Protein AF-A0A9D5JVH7-F1 (afdb_monomer)

Mean predicted aligned error: 9.9 Å

Structure (mmCIF, N/CA/C/O backbone):
data_AF-A0A9D5JVH7-F1
#
_entry.id   AF-A0A9D5JVH7-F1
#
loop_
_atom_site.group_PDB
_atom_site.id
_atom_site.type_symbol
_atom_site.label_atom_id
_atom_site.label_alt_id
_atom_site.label_comp_id
_atom_site.label_asym_id
_atom_site.label_entity_id
_atom_site.label_seq_id
_atom_site.pdbx_PDB_ins_code
_atom_site.Cartn_x
_atom_site.Cartn_y
_atom_site.Cartn_z
_atom_site.occupancy
_atom_site.B_iso_or_equiv
_atom_site.auth_seq_id
_atom_site.auth_comp_id
_atom_site.auth_asym_id
_atom_site.auth_atom_id
_atom_site.pdbx_PDB_model_num
ATOM 1 N N . MET A 1 1 ? 10.824 -31.820 21.395 1.00 51.34 1 MET A N 1
ATOM 2 C CA . MET A 1 1 ? 10.041 -30.666 21.891 1.00 51.34 1 MET A CA 1
ATOM 3 C C . MET A 1 1 ? 8.767 -31.210 22.532 1.00 51.34 1 MET A C 1
ATOM 5 O O . MET A 1 1 ? 8.051 -31.941 21.862 1.00 51.34 1 MET A O 1
ATOM 9 N N . ASN A 1 2 ? 8.546 -30.987 23.833 1.00 53.50 2 ASN A N 1
ATOM 10 C CA . ASN A 1 2 ? 7.489 -31.675 24.593 1.00 53.50 2 ASN A CA 1
ATOM 11 C C . ASN A 1 2 ? 6.085 -31.142 24.256 1.00 53.50 2 ASN A C 1
ATOM 13 O O . ASN A 1 2 ? 5.866 -29.931 24.218 1.00 53.50 2 ASN A O 1
ATOM 17 N N . SER A 1 3 ? 5.111 -32.046 24.098 1.00 59.84 3 SER A N 1
ATOM 18 C CA . SER A 1 3 ? 3.696 -31.742 23.798 1.00 59.84 3 SER A CA 1
ATOM 19 C C . SER A 1 3 ? 3.022 -30.823 24.830 1.00 59.84 3 SER A C 1
ATOM 21 O O . SER A 1 3 ? 2.066 -30.112 24.517 1.00 59.84 3 SER A O 1
ATOM 23 N N . PHE A 1 4 ? 3.554 -30.789 26.053 1.00 60.00 4 PHE A N 1
ATOM 24 C CA . PHE A 1 4 ? 3.092 -29.926 27.137 1.00 60.00 4 PHE A CA 1
ATOM 25 C C . PHE A 1 4 ? 3.413 -28.440 26.894 1.00 60.00 4 PHE A C 1
ATOM 27 O O . PHE A 1 4 ? 2.579 -27.581 27.173 1.00 60.00 4 PHE A O 1
ATOM 34 N N . GLN A 1 5 ? 4.567 -28.133 26.286 1.00 60.16 5 GLN A N 1
ATOM 35 C CA . GLN A 1 5 ? 4.936 -26.753 25.941 1.00 60.16 5 GLN A CA 1
ATOM 36 C C . GLN A 1 5 ? 4.071 -26.197 24.801 1.00 60.16 5 GLN A C 1
ATOM 38 O O . GLN A 1 5 ? 3.694 -25.027 24.828 1.00 60.16 5 GLN A O 1
ATOM 43 N N . MET A 1 6 ? 3.667 -27.046 23.848 1.00 57.94 6 MET A N 1
ATOM 44 C CA . MET A 1 6 ? 2.771 -26.652 22.754 1.00 57.94 6 MET A CA 1
ATOM 45 C C . MET A 1 6 ? 1.379 -26.249 23.271 1.00 57.94 6 MET A C 1
ATOM 47 O O . MET A 1 6 ? 0.826 -25.238 22.845 1.00 57.94 6 MET A O 1
ATOM 51 N N . LYS A 1 7 ? 0.830 -26.976 24.256 1.00 54.78 7 LYS A N 1
ATOM 52 C CA . LYS A 1 7 ? -0.454 -26.615 24.887 1.00 54.78 7 LYS A CA 1
ATOM 53 C C . LYS A 1 7 ? -0.387 -25.311 25.686 1.00 54.78 7 LYS A C 1
ATOM 55 O O . LYS A 1 7 ? -1.381 -24.594 25.747 1.00 54.78 7 LYS A O 1
ATOM 60 N N . GLN A 1 8 ? 0.756 -25.004 26.294 1.00 58.69 8 GLN A N 1
ATOM 61 C CA . GLN A 1 8 ? 0.929 -23.803 27.114 1.00 58.69 8 GLN A CA 1
ATOM 62 C C . GLN A 1 8 ? 1.044 -22.531 26.257 1.00 58.69 8 GLN A C 1
ATOM 64 O O . GLN A 1 8 ? 0.497 -21.499 26.635 1.00 58.69 8 GLN A O 1
ATOM 69 N N . SER A 1 9 ? 1.651 -22.636 25.068 1.00 56.47 9 SER A N 1
ATOM 70 C CA . SER A 1 9 ? 1.691 -21.562 24.065 1.00 56.47 9 SER A CA 1
ATOM 71 C C . SER A 1 9 ? 0.306 -21.266 23.467 1.00 56.47 9 SER A C 1
ATOM 73 O O . SER A 1 9 ? -0.083 -20.106 23.373 1.00 56.47 9 SER A O 1
ATOM 75 N N . LEU A 1 10 ? -0.504 -22.296 23.179 1.00 57.56 10 LEU A N 1
ATOM 76 C CA . LEU A 1 10 ? -1.890 -22.118 22.712 1.00 57.56 10 LEU A CA 1
ATOM 77 C C . LEU A 1 10 ? -2.822 -21.529 23.790 1.00 57.56 10 LEU A C 1
ATOM 79 O O . LEU A 1 10 ? -3.806 -20.870 23.467 1.00 57.56 10 LEU A O 1
ATOM 83 N N . LYS A 1 11 ? -2.512 -21.743 25.077 1.00 58.69 11 LYS A N 1
ATOM 84 C CA . LYS A 1 11 ? -3.290 -21.228 26.219 1.00 58.69 11 LYS A CA 1
ATOM 85 C C . LYS A 1 11 ? -2.974 -19.765 26.569 1.00 58.69 11 LYS A C 1
ATOM 87 O O . LYS A 1 11 ? -3.694 -19.175 27.366 1.00 58.69 11 LYS A O 1
ATOM 92 N N . GLN A 1 12 ? -1.928 -19.177 25.983 1.00 63.12 12 GLN A N 1
ATOM 93 C CA . GLN A 1 12 ? -1.587 -17.757 26.146 1.00 63.12 12 GLN A CA 1
ATOM 94 C C . GLN A 1 12 ? -2.281 -16.832 25.139 1.00 63.12 12 GLN A C 1
ATOM 96 O O . GLN A 1 12 ? -2.014 -15.631 25.128 1.00 63.12 12 GLN A O 1
ATOM 101 N N . ILE A 1 13 ? -3.202 -17.352 24.323 1.00 64.81 13 ILE A N 1
ATOM 102 C CA . ILE A 1 13 ? -4.129 -16.499 23.584 1.00 64.81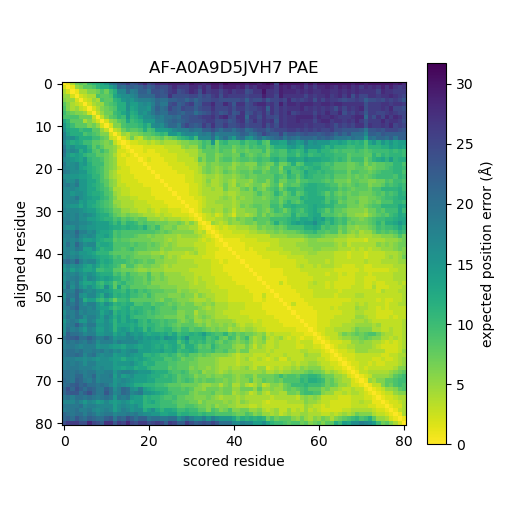 13 ILE A CA 1
ATOM 103 C C . ILE A 1 13 ? -5.078 -15.902 24.620 1.00 64.81 13 ILE A C 1
ATOM 105 O O . ILE A 1 13 ? -6.065 -16.521 25.018 1.00 64.81 13 ILE A O 1
ATOM 109 N N . ASP A 1 14 ? -4.720 -14.718 25.112 1.00 77.81 14 ASP A N 1
ATOM 110 C CA . ASP A 1 14 ? -5.562 -13.956 26.015 1.00 77.81 14 ASP A CA 1
ATOM 111 C C . ASP A 1 14 ? -6.881 -13.709 25.283 1.00 77.81 14 ASP A C 1
ATOM 113 O O . ASP A 1 14 ? -6.932 -13.020 24.260 1.00 77.81 14 ASP A O 1
ATOM 117 N N . LEU A 1 15 ? -7.948 -14.349 25.765 1.00 83.50 15 LEU A N 1
ATOM 118 C CA . LEU A 1 15 ? -9.271 -14.296 25.150 1.00 83.50 15 LEU A CA 1
ATOM 119 C C . LEU A 1 15 ? -9.730 -12.841 24.973 1.00 83.50 15 LEU A C 1
ATOM 121 O O . LEU A 1 15 ? -10.471 -12.532 24.043 1.00 83.50 15 LEU A O 1
ATOM 125 N N . LYS A 1 16 ? -9.225 -11.938 25.825 1.00 83.94 16 LYS A N 1
ATOM 126 C CA . LYS A 1 16 ? -9.409 -10.492 25.709 1.00 83.94 16 LYS A CA 1
ATOM 127 C C . LYS A 1 16 ? -8.739 -9.925 24.459 1.00 83.94 16 LYS A C 1
ATOM 129 O O . LYS A 1 16 ? -9.398 -9.224 23.702 1.00 83.94 16 LYS A O 1
ATOM 134 N N . THR A 1 17 ? -7.475 -10.256 24.204 1.00 87.69 17 THR A N 1
ATOM 135 C CA . THR A 1 17 ? -6.749 -9.845 22.990 1.00 87.69 17 THR A CA 1
ATOM 136 C C . THR A 1 17 ? -7.407 -10.409 21.737 1.00 87.69 17 THR A C 1
ATOM 138 O O . THR A 1 17 ? -7.575 -9.684 20.759 1.00 87.69 17 THR A O 1
ATOM 141 N N . LEU A 1 18 ? -7.848 -11.670 21.774 1.00 89.75 18 LEU A N 1
ATOM 142 C CA . LEU A 1 18 ? -8.584 -12.274 20.663 1.00 89.75 18 LEU A CA 1
ATOM 143 C C . LEU A 1 18 ? -9.919 -11.556 20.418 1.00 89.75 18 LEU A C 1
ATOM 145 O O . LEU A 1 18 ? -10.246 -11.248 19.275 1.00 89.75 18 LEU A O 1
ATOM 149 N N . GLY A 1 19 ? -10.656 -11.240 21.485 1.00 92.38 19 GLY A N 1
ATOM 150 C CA . GLY A 1 19 ? -11.892 -10.463 21.412 1.00 92.38 19 GLY A CA 1
ATOM 151 C C . GLY A 1 19 ? -11.671 -9.060 20.845 1.00 92.38 19 GLY A C 1
ATOM 152 O O . GLY A 1 19 ? -12.417 -8.635 19.968 1.00 92.38 19 GLY A O 1
ATOM 153 N N . ILE A 1 20 ? -10.615 -8.364 21.277 1.00 91.44 20 ILE A N 1
ATOM 154 C CA . ILE A 1 20 ? -10.244 -7.038 20.759 1.00 91.44 20 ILE A CA 1
ATOM 155 C C . ILE A 1 20 ? -9.904 -7.118 19.268 1.00 91.44 20 ILE A C 1
ATOM 157 O O . ILE A 1 20 ? -10.448 -6.343 18.486 1.00 91.44 20 ILE A O 1
ATOM 161 N N . LEU A 1 21 ? -9.064 -8.073 18.855 1.00 92.44 21 LEU A N 1
ATOM 162 C CA . LEU A 1 21 ? -8.719 -8.279 17.444 1.00 92.44 21 LEU A CA 1
ATOM 163 C C . LEU A 1 21 ? -9.957 -8.589 16.600 1.00 92.44 21 LEU A C 1
ATOM 165 O O . LEU A 1 21 ? -10.102 -8.057 15.501 1.00 92.44 21 LEU A O 1
ATOM 169 N N . PHE A 1 22 ? -10.870 -9.407 17.122 1.00 93.94 22 PHE A N 1
ATOM 170 C CA . PHE A 1 22 ? -12.108 -9.751 16.433 1.00 93.94 22 PHE A CA 1
ATOM 171 C C . PHE A 1 22 ? -13.033 -8.539 16.273 1.00 93.94 22 PHE A C 1
ATOM 173 O O . PHE A 1 22 ? -13.557 -8.303 15.186 1.00 93.94 22 PHE A O 1
ATOM 180 N N . VAL A 1 23 ? -13.186 -7.719 17.316 1.00 94.31 23 VAL A N 1
ATOM 181 C CA . VAL 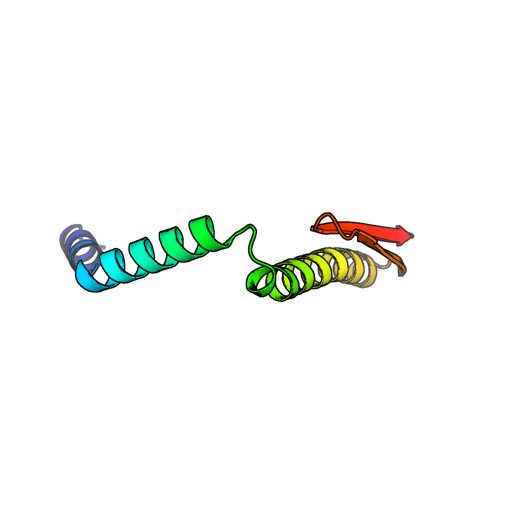A 1 23 ? -13.952 -6.465 17.241 1.00 94.31 23 VAL A CA 1
ATOM 182 C C . VAL A 1 23 ? -13.299 -5.485 16.266 1.00 94.31 23 VAL A C 1
ATOM 184 O O . VAL A 1 23 ? -13.994 -4.909 15.434 1.00 94.31 23 VAL A O 1
ATOM 187 N N . MET A 1 24 ? -11.974 -5.324 16.308 1.00 89.75 24 MET A N 1
ATOM 188 C CA . MET A 1 24 ? -11.242 -4.486 15.352 1.00 89.75 24 MET A CA 1
ATOM 189 C C . MET A 1 24 ? -11.438 -4.962 13.910 1.00 89.75 24 MET A C 1
ATOM 191 O O . MET A 1 24 ? -11.659 -4.139 13.023 1.00 89.75 24 MET A O 1
ATOM 195 N N . PHE A 1 25 ? -11.406 -6.275 13.677 1.00 90.94 25 PHE A N 1
ATOM 196 C CA . PHE A 1 25 ? -11.676 -6.863 12.369 1.00 90.94 25 PHE A CA 1
ATOM 197 C C . PHE A 1 25 ? -13.105 -6.567 11.903 1.00 90.94 25 PHE A C 1
ATOM 199 O O . PHE A 1 25 ? -13.298 -6.095 10.786 1.00 90.94 25 PHE A O 1
ATOM 206 N N . LEU A 1 26 ? -14.106 -6.764 12.766 1.00 93.31 26 LEU A N 1
ATOM 207 C CA . LEU A 1 26 ? -15.498 -6.443 12.444 1.00 93.31 26 LEU A CA 1
ATOM 208 C C . LEU A 1 26 ? -15.688 -4.959 12.125 1.00 93.31 26 LEU A C 1
ATOM 210 O O . LEU A 1 26 ? -16.345 -4.632 11.141 1.00 93.31 26 LEU A O 1
ATOM 214 N N . LEU A 1 27 ? -15.083 -4.060 12.906 1.00 89.44 27 LEU A N 1
ATOM 215 C CA . LEU A 1 27 ? -15.107 -2.628 12.613 1.00 89.44 27 LEU A CA 1
ATOM 216 C C . LEU A 1 27 ? -14.455 -2.339 11.256 1.00 89.44 27 LEU A C 1
ATOM 218 O O . LEU A 1 27 ? -15.038 -1.623 10.449 1.00 89.44 27 LEU A O 1
ATOM 222 N N . ALA A 1 28 ? -13.300 -2.935 10.956 1.00 86.19 28 ALA A N 1
ATOM 223 C CA . ALA A 1 28 ? -12.646 -2.767 9.660 1.00 86.19 28 ALA A CA 1
ATOM 224 C C . ALA A 1 28 ? -13.528 -3.239 8.488 1.00 86.19 28 ALA A C 1
ATOM 226 O O . ALA A 1 28 ? -13.573 -2.574 7.453 1.00 86.19 28 ALA A O 1
ATOM 227 N N . VAL A 1 29 ? -14.267 -4.342 8.658 1.00 87.12 29 VAL A N 1
ATOM 228 C CA . VAL A 1 29 ? -15.215 -4.861 7.657 1.00 87.12 29 VAL A CA 1
ATOM 229 C C . VAL A 1 29 ? -16.428 -3.940 7.503 1.00 87.12 29 VAL A C 1
ATOM 231 O O . VAL A 1 29 ? -16.809 -3.611 6.382 1.00 87.12 29 VAL A O 1
ATOM 234 N N . VAL A 1 30 ? -17.020 -3.473 8.605 1.00 88.31 30 VAL A N 1
ATOM 235 C CA . VAL A 1 30 ? -18.184 -2.568 8.573 1.00 88.31 30 VAL A CA 1
ATOM 236 C C . VAL A 1 30 ? -17.820 -1.229 7.932 1.00 88.31 30 VAL A C 1
ATOM 238 O O . VAL A 1 30 ? -18.542 -0.725 7.073 1.00 88.31 30 VAL A O 1
ATOM 241 N N . PHE A 1 31 ? -16.671 -0.666 8.300 1.00 87.00 31 PHE A N 1
ATOM 242 C CA . PHE A 1 31 ? -16.181 0.593 7.749 1.00 87.00 31 PHE A CA 1
ATOM 243 C C . PHE A 1 31 ? -15.449 0.423 6.409 1.00 87.00 31 PHE A C 1
ATOM 245 O O . PHE A 1 31 ? -14.929 1.406 5.883 1.00 87.00 31 PHE A O 1
ATOM 252 N N . TRP A 1 32 ? -15.440 -0.773 5.807 1.00 83.12 32 TRP A N 1
ATOM 253 C CA . TRP A 1 32 ? -14.703 -1.060 4.572 1.00 83.12 32 TRP A CA 1
ATOM 254 C C . TRP A 1 32 ? -15.060 -0.115 3.421 1.00 83.12 32 TRP A C 1
ATOM 256 O O . TRP A 1 32 ? -14.178 0.322 2.683 1.00 83.12 32 TRP A O 1
ATOM 266 N N . ASN A 1 33 ? -16.335 0.252 3.285 1.00 81.38 33 ASN A N 1
ATOM 267 C CA . ASN A 1 33 ? -16.815 1.181 2.254 1.00 81.38 33 ASN A CA 1
ATOM 268 C C . ASN A 1 33 ? -16.744 2.661 2.672 1.00 81.38 33 ASN A C 1
ATOM 270 O O . ASN A 1 33 ? -17.217 3.530 1.946 1.00 81.38 33 ASN A O 1
ATOM 274 N N . SER A 1 34 ? -16.156 2.968 3.829 1.00 84.62 34 SER A N 1
ATOM 275 C CA . SER A 1 34 ? -16.018 4.339 4.313 1.00 84.62 34 SER A CA 1
ATOM 276 C C . SER A 1 34 ? -14.925 5.104 3.565 1.00 84.62 34 SER A C 1
ATOM 278 O O . SER A 1 34 ? -13.846 4.571 3.282 1.00 84.62 34 SER A O 1
ATOM 280 N N . ILE A 1 35 ? -15.173 6.396 3.328 1.00 83.19 35 ILE A N 1
ATOM 281 C CA . ILE A 1 35 ? -14.211 7.339 2.737 1.00 83.19 35 ILE A CA 1
ATOM 282 C C . ILE A 1 35 ? -12.907 7.416 3.552 1.00 83.19 35 ILE A C 1
ATOM 284 O O . ILE A 1 35 ? -11.841 7.646 2.993 1.00 83.19 35 ILE A O 1
ATOM 288 N N . PHE A 1 36 ? -12.959 7.147 4.862 1.00 84.06 36 PHE A N 1
ATOM 289 C CA . PHE A 1 36 ? -11.781 7.172 5.735 1.00 84.06 36 PHE A CA 1
ATOM 290 C C . PHE A 1 36 ? -10.816 6.006 5.491 1.00 84.06 36 PHE A C 1
ATOM 292 O O . PHE A 1 36 ? -9.611 6.162 5.668 1.00 84.06 36 PHE A O 1
ATOM 299 N N . ILE A 1 37 ? -11.319 4.844 5.057 1.00 85.50 37 ILE A N 1
ATOM 300 C CA . ILE A 1 37 ? -10.487 3.664 4.761 1.00 85.50 37 ILE A CA 1
ATOM 301 C C . ILE A 1 37 ? -9.938 3.724 3.327 1.00 85.50 37 ILE A C 1
ATOM 303 O O . ILE A 1 37 ?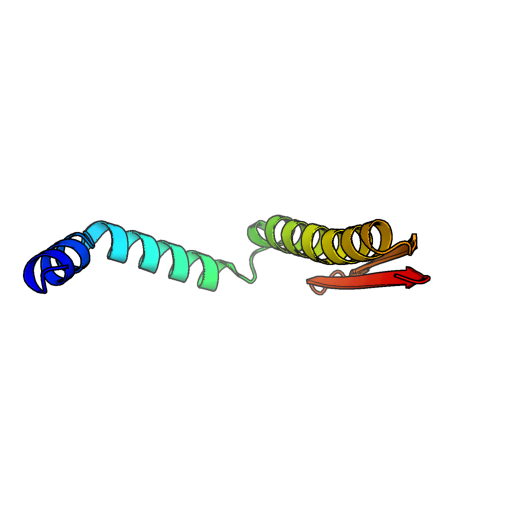 -8.931 3.093 3.010 1.00 85.50 37 ILE A O 1
ATOM 307 N N . TYR A 1 38 ? -10.561 4.516 2.454 1.00 86.25 38 TYR A N 1
ATOM 308 C CA . TYR A 1 38 ? -10.118 4.717 1.075 1.00 86.25 38 TYR A CA 1
ATOM 309 C C . TYR A 1 38 ? -8.627 5.094 0.919 1.00 86.25 38 TYR A C 1
ATOM 311 O O . TYR A 1 38 ? -7.949 4.391 0.170 1.00 86.25 38 TYR A O 1
ATOM 319 N N . PRO A 1 39 ? -8.060 6.100 1.623 1.00 85.12 39 PRO A N 1
ATOM 320 C CA . PRO A 1 39 ? -6.637 6.433 1.491 1.00 85.12 39 PRO A CA 1
ATOM 321 C C . PRO A 1 39 ? -5.710 5.290 1.926 1.00 85.12 39 PRO A C 1
ATOM 323 O O . PRO A 1 39 ? -4.671 5.078 1.307 1.00 85.12 39 PRO A O 1
ATOM 326 N N . ILE A 1 40 ? -6.102 4.512 2.941 1.00 88.25 40 ILE A N 1
ATOM 327 C CA . ILE A 1 40 ? -5.333 3.346 3.404 1.00 88.25 40 ILE A CA 1
ATOM 328 C C . ILE A 1 40 ? -5.340 2.254 2.330 1.00 88.25 40 ILE A C 1
ATOM 330 O O . ILE A 1 40 ? -4.291 1.707 1.998 1.00 88.25 40 ILE A O 1
ATOM 334 N N . LYS A 1 41 ? -6.506 1.962 1.742 1.00 87.69 41 LY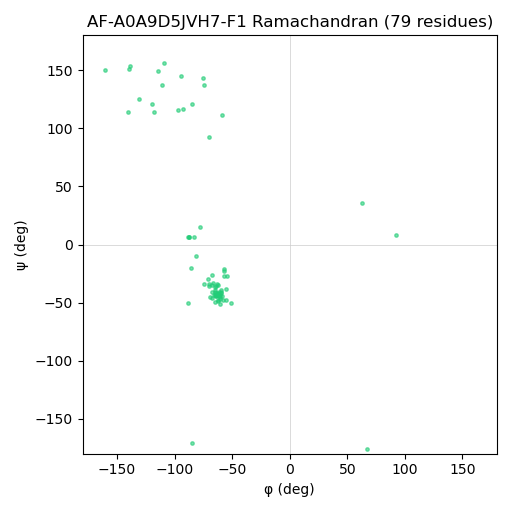S A N 1
ATOM 335 C CA . LYS A 1 41 ? -6.627 0.985 0.647 1.00 87.69 41 LYS A CA 1
ATOM 336 C C . LYS A 1 41 ? -5.806 1.402 -0.570 1.00 87.69 41 LYS A C 1
ATOM 338 O O . LYS A 1 41 ? -5.093 0.576 -1.131 1.00 87.69 41 LYS A O 1
ATOM 343 N N . LEU A 1 42 ? -5.863 2.682 -0.936 1.00 89.38 42 LEU A N 1
ATOM 344 C CA . LEU A 1 42 ? -5.080 3.227 -2.039 1.00 89.38 42 LEU A CA 1
ATOM 345 C C . LEU A 1 42 ? -3.576 3.083 -1.777 1.00 89.38 42 LEU A C 1
ATO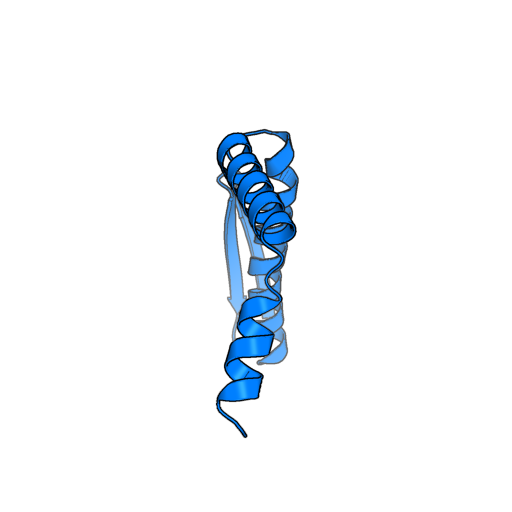M 347 O O . LEU A 1 42 ? -2.852 2.630 -2.655 1.00 89.38 42 LEU A O 1
ATOM 351 N N . PHE A 1 43 ? -3.116 3.392 -0.563 1.00 91.06 43 PHE A N 1
ATOM 352 C CA . PHE A 1 43 ? -1.714 3.230 -0.174 1.00 91.06 43 PHE A CA 1
ATOM 353 C C . PHE A 1 43 ? -1.228 1.780 -0.315 1.00 91.06 43 PHE A C 1
ATOM 355 O O . PHE A 1 43 ? -0.156 1.543 -0.868 1.00 91.06 43 PHE A O 1
ATOM 362 N N . VAL A 1 44 ? -2.031 0.803 0.122 1.00 91.88 44 VAL A N 1
ATOM 363 C CA . VAL A 1 44 ? -1.698 -0.624 -0.029 1.00 91.88 44 VAL A CA 1
ATOM 364 C C . VAL A 1 44 ? -1.597 -1.022 -1.504 1.00 91.88 44 VAL A C 1
ATOM 366 O O . VAL A 1 44 ? -0.653 -1.717 -1.873 1.00 91.88 44 VAL A O 1
ATOM 369 N N . VAL A 1 45 ? -2.516 -0.557 -2.359 1.00 92.94 45 VAL A N 1
ATOM 370 C CA . VAL A 1 45 ? -2.463 -0.830 -3.808 1.00 92.94 45 VAL A CA 1
ATOM 371 C C . VAL A 1 45 ? -1.236 -0.189 -4.453 1.00 92.94 45 VAL A C 1
ATOM 373 O O . VAL A 1 45 ? -0.536 -0.858 -5.205 1.00 92.94 45 VAL A O 1
ATOM 376 N N . VAL A 1 46 ? -0.911 1.064 -4.116 1.00 91.62 46 VAL A N 1
ATOM 377 C CA . VAL A 1 46 ? 0.313 1.729 -4.602 1.00 91.62 46 VAL A CA 1
ATOM 378 C C . VAL A 1 46 ? 1.549 0.890 -4.261 1.00 91.62 46 VAL A C 1
ATOM 380 O O . VAL A 1 46 ? 2.384 0.644 -5.128 1.00 91.62 46 VAL A O 1
ATOM 383 N N . LEU A 1 47 ? 1.663 0.425 -3.012 1.00 93.62 47 LEU A N 1
ATOM 384 C CA . LEU A 1 47 ? 2.786 -0.408 -2.574 1.00 93.62 47 LEU A CA 1
ATOM 385 C C . LEU A 1 47 ? 2.828 -1.770 -3.279 1.00 93.62 47 LEU A C 1
ATOM 387 O O . LEU A 1 47 ? 3.916 -2.261 -3.587 1.00 93.62 47 LEU A O 1
ATOM 391 N N . HIS A 1 48 ? 1.670 -2.374 -3.547 1.00 92.69 48 HIS A N 1
ATOM 392 C CA . HIS A 1 48 ? 1.574 -3.620 -4.302 1.00 92.69 48 HIS A CA 1
ATOM 393 C C . HIS A 1 48 ? 2.134 -3.453 -5.721 1.00 92.69 48 HIS A C 1
ATOM 395 O O . HIS A 1 48 ? 3.040 -4.187 -6.115 1.00 92.69 48 HIS A O 1
ATOM 401 N N . GLU A 1 49 ? 1.680 -2.432 -6.451 1.00 92.31 49 GLU A N 1
ATOM 402 C CA . GLU A 1 49 ? 2.151 -2.170 -7.818 1.00 92.31 49 GLU A CA 1
ATOM 403 C C . GLU A 1 49 ? 3.614 -1.723 -7.865 1.00 92.31 49 GLU A C 1
ATOM 405 O O . GLU A 1 49 ? 4.363 -2.086 -8.776 1.00 92.31 49 GLU A O 1
ATOM 410 N N . PHE A 1 50 ? 4.055 -0.974 -6.854 1.00 91.06 50 PHE A N 1
ATOM 411 C CA . PHE A 1 50 ? 5.455 -0.591 -6.719 1.00 91.06 50 PHE A CA 1
ATOM 412 C C . PHE A 1 50 ? 6.354 -1.811 -6.495 1.00 91.06 50 PHE A C 1
ATOM 414 O O . PHE A 1 50 ? 7.456 -1.862 -7.034 1.00 91.06 50 PHE A O 1
ATOM 421 N N . SER A 1 51 ? 5.879 -2.819 -5.759 1.00 92.62 51 SER A N 1
ATOM 422 C CA . SER A 1 51 ? 6.622 -4.065 -5.538 1.00 92.62 51 SER A CA 1
ATOM 423 C C . SER A 1 51 ? 6.829 -4.847 -6.836 1.00 92.62 51 SER A C 1
ATOM 425 O O . SER A 1 51 ? 7.926 -5.355 -7.055 1.00 92.62 51 SER A O 1
ATOM 427 N N . HIS A 1 52 ? 5.831 -4.888 -7.726 1.00 90.81 52 HIS A N 1
ATOM 428 C CA . HIS A 1 52 ? 5.987 -5.474 -9.069 1.00 90.81 52 HIS A CA 1
ATOM 429 C C . HIS A 1 52 ? 7.025 -4.724 -9.900 1.00 90.81 52 HIS A C 1
ATOM 431 O O . HIS A 1 52 ? 7.877 -5.336 -10.543 1.00 90.81 52 HIS A O 1
ATOM 437 N N . GLY A 1 53 ? 6.998 -3.392 -9.842 1.00 90.81 53 GLY A N 1
ATOM 438 C CA . GLY A 1 53 ? 7.983 -2.570 -10.535 1.00 90.81 53 GLY A CA 1
ATOM 439 C C . GLY A 1 53 ? 9.399 -2.776 -9.996 1.00 90.81 53 GLY A C 1
ATOM 440 O O . GLY A 1 53 ? 10.347 -2.923 -10.766 1.00 90.81 53 GLY A O 1
ATOM 441 N N . LEU A 1 54 ? 9.543 -2.841 -8.672 1.00 92.31 54 LEU A N 1
ATOM 442 C CA . LEU A 1 54 ? 10.817 -3.109 -8.010 1.00 92.31 54 LEU A CA 1
ATOM 443 C C . LEU A 1 54 ? 11.330 -4.511 -8.346 1.00 92.31 54 LEU A C 1
ATOM 445 O O . LEU A 1 54 ? 12.517 -4.659 -8.625 1.00 92.31 54 LEU A O 1
ATOM 449 N N . ALA A 1 55 ? 10.451 -5.516 -8.371 1.00 92.38 55 ALA A N 1
ATOM 450 C CA . ALA A 1 55 ? 10.804 -6.869 -8.783 1.00 92.38 55 ALA A CA 1
ATOM 451 C C . ALA A 1 55 ? 11.374 -6.879 -10.207 1.00 92.38 55 ALA A C 1
ATOM 453 O O . ALA A 1 55 ? 12.460 -7.414 -10.401 1.00 92.38 55 ALA A O 1
ATOM 454 N N . ALA A 1 56 ? 10.718 -6.203 -11.157 1.00 92.00 56 ALA A N 1
ATOM 455 C CA . ALA A 1 56 ? 11.227 -6.086 -12.520 1.00 92.00 56 ALA A CA 1
ATOM 456 C C . ALA A 1 56 ? 12.587 -5.376 -12.586 1.00 92.00 56 ALA A C 1
ATOM 458 O O . ALA A 1 56 ? 13.465 -5.830 -13.307 1.00 92.00 56 ALA A O 1
ATOM 459 N N . ILE A 1 57 ? 12.808 -4.306 -11.812 1.00 92.00 57 ILE A N 1
ATOM 460 C CA . ILE A 1 57 ? 14.124 -3.641 -11.751 1.00 92.00 57 ILE A CA 1
ATOM 461 C C . ILE A 1 57 ? 15.200 -4.608 -11.245 1.00 92.00 57 ILE A C 1
ATOM 463 O O . ILE A 1 57 ? 16.282 -4.696 -11.825 1.00 92.00 57 ILE A O 1
ATOM 467 N N . VAL A 1 58 ? 14.914 -5.335 -10.162 1.00 94.25 58 VAL A N 1
ATOM 468 C CA . VAL A 1 58 ? 15.867 -6.274 -9.553 1.00 94.25 58 VAL A CA 1
ATOM 469 C C . VAL A 1 58 ? 16.221 -7.410 -10.510 1.00 94.25 58 VAL A C 1
ATOM 471 O O . VAL A 1 58 ? 17.363 -7.867 -10.511 1.00 94.25 58 VAL A O 1
ATOM 474 N N . THR A 1 59 ? 15.283 -7.845 -11.347 1.00 93.44 59 THR A N 1
ATOM 475 C CA . THR A 1 59 ? 15.518 -8.905 -12.329 1.00 93.44 59 THR A CA 1
ATOM 476 C C . THR A 1 59 ? 16.073 -8.401 -13.670 1.00 93.44 59 THR A C 1
ATOM 478 O O . THR A 1 59 ? 16.279 -9.189 -14.592 1.00 93.44 59 THR A O 1
ATOM 481 N N . GLY A 1 60 ? 16.413 -7.110 -13.771 1.00 89.00 60 GLY A N 1
ATOM 482 C CA . GLY A 1 60 ? 17.071 -6.512 -14.942 1.00 89.00 60 GLY A CA 1
ATOM 483 C C . GLY A 1 60 ? 16.119 -5.920 -15.984 1.00 89.00 60 GLY A C 1
ATOM 484 O O . GLY A 1 60 ? 16.555 -5.525 -17.065 1.00 89.00 60 GLY A O 1
ATOM 485 N N . GLY A 1 61 ? 14.831 -5.851 -15.666 1.00 90.44 61 GLY A N 1
ATOM 486 C CA . GLY A 1 61 ? 13.818 -5.100 -16.393 1.00 90.44 61 GLY A CA 1
ATOM 487 C C . GLY A 1 61 ? 13.736 -3.629 -15.983 1.00 90.44 61 GLY A C 1
ATOM 488 O O . GLY A 1 61 ? 14.563 -3.095 -15.244 1.00 90.44 61 GLY A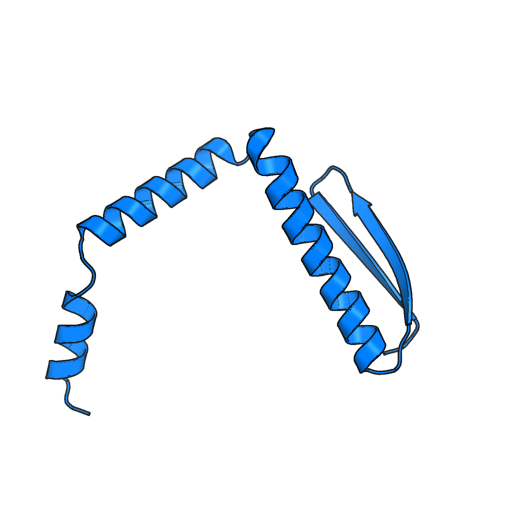 O 1
ATOM 489 N N . SER A 1 62 ? 12.705 -2.949 -16.477 1.00 86.88 62 SER A N 1
ATOM 490 C CA . SER A 1 62 ? 12.434 -1.538 -16.195 1.00 86.88 62 SER A CA 1
ATOM 491 C C . SER A 1 62 ? 10.943 -1.283 -15.988 1.00 86.88 62 SER A C 1
ATOM 493 O O . SER A 1 62 ? 10.096 -1.974 -16.556 1.00 86.88 62 SER A O 1
ATOM 495 N N . ILE A 1 63 ? 10.611 -0.268 -15.189 1.00 90.81 63 ILE A N 1
ATOM 496 C CA . ILE A 1 63 ? 9.233 0.191 -14.989 1.00 90.81 63 ILE A CA 1
ATOM 497 C C . ILE A 1 63 ? 8.885 1.164 -16.115 1.00 90.81 63 ILE A C 1
ATOM 499 O O . ILE A 1 63 ? 9.519 2.207 -16.256 1.00 90.81 63 ILE A O 1
ATOM 503 N N . VAL A 1 64 ? 7.854 0.846 -16.895 1.00 89.75 64 VAL A N 1
ATOM 504 C CA . VAL A 1 64 ? 7.368 1.710 -17.981 1.00 89.75 64 VAL A CA 1
ATOM 505 C C . VAL A 1 64 ? 6.329 2.695 -17.458 1.00 89.75 64 VAL A C 1
ATOM 507 O O . VAL A 1 64 ? 6.424 3.894 -17.709 1.00 89.75 64 VAL A O 1
ATOM 510 N N . ARG A 1 65 ? 5.320 2.198 -16.735 1.00 88.19 65 ARG A N 1
ATOM 511 C CA . ARG A 1 65 ? 4.267 3.021 -16.120 1.00 88.19 65 ARG A CA 1
ATOM 512 C C . ARG A 1 65 ? 3.571 2.255 -14.998 1.00 88.19 65 ARG A C 1
ATOM 514 O O . ARG A 1 65 ? 3.450 1.035 -15.066 1.00 88.19 65 ARG A O 1
ATOM 521 N N . ILE A 1 66 ? 3.078 2.980 -14.000 1.00 88.44 66 ILE A N 1
ATOM 522 C CA . ILE A 1 66 ? 2.222 2.443 -12.938 1.00 88.44 66 ILE A CA 1
ATOM 523 C C . ILE A 1 66 ? 0.893 3.188 -13.010 1.00 88.44 66 ILE A C 1
ATOM 525 O O . ILE A 1 66 ? 0.863 4.414 -12.907 1.00 88.44 66 ILE A O 1
ATOM 529 N N . GLU A 1 67 ? -0.194 2.453 -13.210 1.00 89.19 67 GLU A N 1
ATOM 530 C CA . GLU A 1 67 ? -1.553 2.985 -13.273 1.00 89.19 67 GLU A CA 1
ATOM 531 C C . GLU A 1 67 ? -2.340 2.526 -12.050 1.00 89.19 67 GLU A C 1
ATOM 533 O O . GLU A 1 67 ? -2.252 1.371 -11.640 1.00 89.19 67 GLU A O 1
ATOM 538 N N . ILE A 1 68 ? -3.117 3.434 -11.462 1.00 87.81 68 ILE A N 1
ATOM 539 C CA . ILE A 1 68 ? -3.946 3.149 -10.291 1.00 87.81 68 ILE A CA 1
ATOM 540 C C . ILE A 1 68 ? -5.351 3.664 -10.571 1.00 87.81 68 ILE A C 1
ATOM 542 O O . ILE A 1 68 ? -5.547 4.828 -10.921 1.00 87.81 68 ILE A O 1
ATOM 546 N N . ASN A 1 69 ? -6.332 2.781 -10.434 1.00 86.19 69 ASN A N 1
ATOM 547 C CA . ASN A 1 69 ? -7.738 3.067 -10.667 1.00 86.19 69 ASN A CA 1
ATOM 548 C C . ASN A 1 69 ? -8.427 3.448 -9.344 1.00 86.19 69 ASN A C 1
ATOM 550 O O . ASN A 1 69 ? -8.154 2.882 -8.285 1.00 86.19 69 ASN A O 1
ATOM 554 N N . GLN A 1 70 ? -9.391 4.365 -9.426 1.00 77.12 70 GLN A N 1
ATOM 555 C CA . GLN A 1 70 ? -10.296 4.756 -8.340 1.00 77.12 70 GLN A CA 1
ATOM 556 C C . GLN A 1 70 ? -11.102 3.577 -7.770 1.00 77.12 70 GLN A C 1
ATOM 558 O O . GLN A 1 70 ? -11.556 3.625 -6.630 1.00 77.12 70 GLN A O 1
ATOM 563 N N . GLN A 1 71 ? -11.237 2.489 -8.531 1.00 81.06 71 GLN A N 1
ATOM 564 C CA . GLN A 1 71 ? -11.813 1.227 -8.061 1.00 81.06 71 GLN A CA 1
ATOM 565 C C . GLN A 1 71 ? -10.844 0.380 -7.209 1.00 81.06 71 GLN A C 1
ATOM 567 O O . GLN A 1 71 ? -11.123 -0.792 -6.976 1.00 81.06 71 GLN A O 1
ATOM 572 N N . ILE A 1 72 ? -9.735 0.956 -6.715 1.00 81.81 72 ILE A N 1
ATOM 573 C CA . ILE A 1 72 ? -8.739 0.264 -5.870 1.00 81.81 72 ILE A CA 1
ATOM 574 C C . ILE A 1 72 ? -8.091 -0.899 -6.652 1.00 81.81 72 ILE A C 1
ATOM 576 O O . ILE A 1 72 ? -7.799 -1.965 -6.123 1.00 81.81 72 ILE A O 1
ATOM 580 N N . GLY A 1 73 ? -7.897 -0.685 -7.953 1.00 82.94 73 GLY A N 1
ATOM 581 C CA . GLY A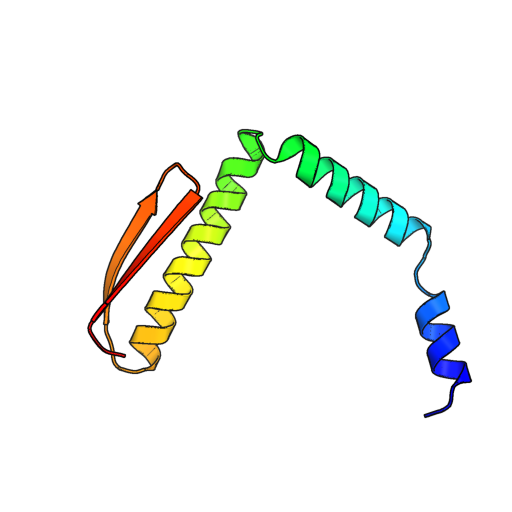 1 73 ? -7.135 -1.566 -8.833 1.00 82.94 73 GLY A CA 1
ATOM 582 C C . GLY A 1 73 ? -5.823 -0.900 -9.227 1.00 82.94 73 GLY A C 1
ATOM 583 O O . GLY A 1 73 ? -5.728 0.329 -9.212 1.00 82.94 73 GLY A O 1
ATOM 584 N N . GLY A 1 74 ? -4.829 -1.693 -9.593 1.00 86.94 74 GLY A N 1
ATOM 585 C CA . GLY A 1 74 ? -3.537 -1.211 -10.055 1.00 86.94 74 GLY A CA 1
ATOM 586 C C . GLY A 1 74 ? -3.042 -2.035 -11.235 1.00 86.94 74 GLY A C 1
ATOM 587 O O . GLY A 1 74 ? -3.469 -3.173 -11.417 1.00 86.94 74 GLY A O 1
ATOM 588 N N . MET A 1 75 ? -2.205 -1.424 -12.070 1.00 87.75 75 MET A N 1
ATOM 589 C CA . MET A 1 75 ? -1.485 -2.097 -13.146 1.00 87.75 75 MET A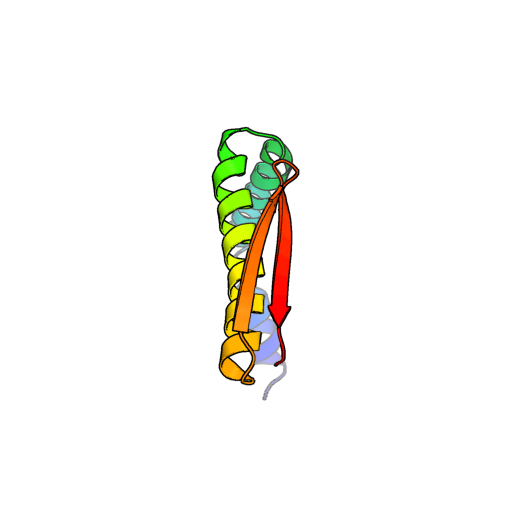 CA 1
ATOM 590 C C . MET A 1 75 ? -0.065 -1.539 -13.230 1.00 87.75 75 MET A C 1
ATOM 592 O O . MET A 1 75 ? 0.142 -0.375 -13.592 1.00 87.75 75 MET A O 1
ATOM 596 N N . CYS A 1 76 ? 0.919 -2.380 -12.935 1.00 88.25 76 CYS A N 1
ATOM 597 C CA . CYS A 1 76 ? 2.327 -2.100 -13.174 1.00 88.25 76 CYS A CA 1
ATOM 598 C C . CYS A 1 76 ? 2.759 -2.648 -14.540 1.00 88.25 76 CYS A C 1
ATOM 600 O O . CYS A 1 76 ? 2.724 -3.853 -14.784 1.00 88.25 76 CYS A O 1
ATOM 602 N N . TYR A 1 77 ? 3.168 -1.761 -15.443 1.00 88.31 77 TYR A N 1
ATOM 603 C CA . TYR A 1 77 ? 3.697 -2.138 -16.748 1.00 88.31 77 TYR A CA 1
ATOM 604 C C . TYR A 1 77 ? 5.217 -2.150 -16.670 1.00 88.31 77 TYR A C 1
ATOM 606 O O . TYR A 1 77 ? 5.848 -1.106 -16.479 1.00 88.31 77 TYR A O 1
ATOM 614 N N . THR A 1 78 ? 5.797 -3.329 -16.851 1.00 88.69 78 THR A N 1
ATOM 615 C CA . THR A 1 78 ? 7.240 -3.550 -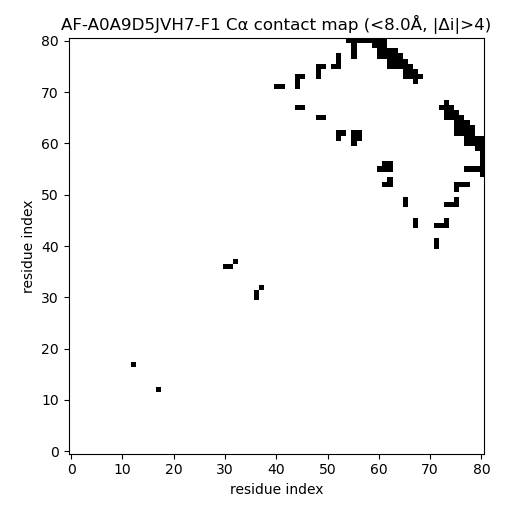16.825 1.00 88.69 78 THR A CA 1
ATOM 616 C C . THR A 1 78 ? 7.726 -3.984 -18.205 1.00 88.69 78 THR A C 1
ATOM 618 O O . THR A 1 78 ? 6.984 -4.570 -18.996 1.00 88.69 78 THR A O 1
ATOM 621 N N . MET A 1 79 ? 8.966 -3.636 -18.536 1.00 83.56 79 MET A N 1
ATOM 622 C CA . MET A 1 79 ? 9.637 -4.051 -19.764 1.00 83.56 79 MET A CA 1
ATOM 623 C C . MET A 1 79 ? 10.863 -4.874 -19.390 1.00 83.56 79 MET A C 1
ATOM 625 O O . MET A 1 79 ? 11.808 -4.343 -18.809 1.00 83.56 79 MET A O 1
ATOM 629 N N . GLY A 1 80 ? 10.836 -6.160 -19.737 1.00 72.88 80 GLY A N 1
ATOM 630 C CA . GLY A 1 80 ? 11.833 -7.120 -19.267 1.00 72.88 80 GLY A CA 1
ATOM 631 C C . GLY A 1 80 ? 11.742 -7.372 -17.760 1.00 72.88 80 GLY A C 1
ATOM 632 O O . GLY A 1 80 ? 10.864 -6.835 -17.077 1.00 72.88 80 GLY A O 1
ATOM 633 N N . GLY A 1 81 ? 12.682 -8.175 -17.268 1.00 57.22 81 GLY A N 1
ATOM 634 C CA . GLY A 1 81 ? 12.696 -8.692 -15.904 1.00 57.22 81 GLY A CA 1
ATOM 635 C C . GLY A 1 81 ? 12.363 -10.173 -15.834 1.00 57.22 81 GLY A C 1
ATOM 636 O O . GLY A 1 81 ? 11.687 -10.689 -16.747 1.00 57.22 81 GLY A O 1
#

Foldseek 3Di:
DDPVVVVVVVVPPPVVVVVVVVVVVVVCVVCVVPPVCQVVLLVVLVVVLVVVQVVQVVQPKHWPDWDADSVSHIDTDIGGD

InterPro domains:
  IPR049500 Peptidase M50B-like [PF13398] (23-80)

Solvent-accessible surface area (backbone atoms only — not comparable to full-atom values): 4643 Å² total; per-residue (Å²): 135,62,73,68,58,58,55,52,60,64,65,63,61,49,65,64,60,54,50,50,53,50,50,52,49,51,49,52,61,72,43,56,87,35,78,82,43,45,65,58,51,44,50,54,43,54,52,51,34,46,48,54,33,50,51,19,42,76,59,72,18,36,66,75,49,78,48,75,45,96,85,73,46,65,48,56,43,61,50,66,79

Radius of gyration: 20.3 Å; Cα contacts (8 Å, |Δi|>4): 70; chains: 1; bounding box: 35×39×47 Å

Secondary structure (DSSP, 8-state):
--HHHHHHHHTTS-HHHHHHHHHHHHHHHHGGGSTTTHHHHHHHHHHHHHHHHHHHHHTT-EEEEEEEETTTEEEEEEE--

pLDDT: mean 83.03, std 12.13, range [51.34, 94.31]

Sequence (81 aa):
MNSFQMKQSLKQIDLKTLGILFVMFLLAVVFWNSIFIYPIKLFVVVLHEFSHGLAAIVTGGSIVRIEINQQIGGMCYTMGG

Organism: NCBI:txid2044937

Nearest PDB structures (foldseek):
  8k1r-assembly1_B  TM=7.649E-01  e=6.433E+00  Spirochaeta thermophila DSM 6578